Protein AF-A0A965PC62-F1 (afdb_monomer)

Radius of gyration: 11.95 Å; Cα contacts (8 Å, |Δi|>4): 42; chains: 1; bounding box: 22×30×29 Å

pLDDT: mean 92.8, std 8.86, range [55.59, 98.5]

Foldseek 3Di:
DQDPVNVVLVVLVVLLVQLVCVVVVNADPDDGSLNVLCVVVVDPDPDSVRSSVVSQVVCVVVVSHD

Sequence (66 aa):
MITGGNIERFRLITLRAALKLEIAGMHRRGRSAATIIREILGTQTRGRTKLLAEFDARLREAGILE

Solvent-accessible surface area (backbone atoms only — not comparable to full-atom values): 3988 Å² total; per-residue (Å²): 133,86,48,75,71,52,51,55,53,49,52,54,52,49,43,53,52,47,36,54,37,40,70,73,66,53,68,72,93,71,88,52,48,61,58,54,50,29,63,77,68,74,50,84,66,75,57,65,70,56,37,49,54,54,50,53,49,53,33,37,77,68,67,74,43,134

Secondary structure (DSSP, 8-state):
---HHHHHHHHHHHHHHHHHHHHTT-PPSSS-HHHHHHHHHT----SHHHHHHHHHHHHHHTTS--

Mean predicted aligned error: 3.55 Å

Structure (mmCIF, N/CA/C/O backbone):
data_AF-A0A965PC62-F1
#
_entry.id   AF-A0A965PC62-F1
#
loop_
_atom_site.group_PDB
_atom_site.id
_atom_site.type_symbol
_atom_site.label_atom_id
_atom_site.label_alt_id
_atom_site.label_comp_id
_atom_site.label_asym_id
_atom_site.label_entity_id
_atom_site.label_seq_id
_atom_site.pdbx_PDB_ins_code
_atom_site.Cartn_x
_atom_site.Cartn_y
_atom_site.Cartn_z
_atom_site.occupancy
_atom_site.B_iso_or_equiv
_atom_site.auth_seq_id
_atom_site.auth_comp_id
_atom_site.auth_asym_id
_atom_site.auth_atom_id
_atom_site.pdbx_PDB_model_num
ATOM 1 N N . MET A 1 1 ? 7.335 -15.310 -20.244 1.00 55.59 1 MET A N 1
ATOM 2 C CA . MET A 1 1 ? 6.024 -14.767 -20.664 1.00 55.59 1 MET A CA 1
ATOM 3 C C . MET A 1 1 ? 5.326 -14.228 -19.423 1.00 55.59 1 MET A C 1
ATOM 5 O O . MET A 1 1 ? 5.195 -14.972 -18.459 1.00 55.59 1 MET A O 1
ATOM 9 N N . ILE A 1 2 ? 4.967 -12.944 -19.388 1.00 57.94 2 ILE A N 1
ATOM 10 C CA . ILE A 1 2 ? 4.217 -12.381 -18.255 1.00 57.94 2 ILE A CA 1
ATOM 11 C C . ILE A 1 2 ? 2.739 -12.727 -18.482 1.00 57.94 2 ILE A C 1
ATOM 13 O O . ILE A 1 2 ? 2.145 -12.256 -19.445 1.00 57.94 2 ILE A O 1
ATOM 17 N N . THR A 1 3 ? 2.163 -13.592 -17.647 1.00 72.38 3 THR A N 1
ATOM 18 C CA . THR A 1 3 ? 0.725 -13.907 -17.671 1.00 72.38 3 THR A CA 1
ATOM 19 C C . THR A 1 3 ? -0.073 -12.782 -16.998 1.00 72.38 3 THR A C 1
ATOM 21 O O . THR A 1 3 ? 0.482 -12.020 -16.208 1.00 72.38 3 THR A O 1
ATOM 24 N N . GLY A 1 4 ? -1.378 -12.659 -17.271 1.00 71.88 4 GLY A N 1
ATOM 25 C CA . GLY A 1 4 ? -2.212 -11.584 -16.701 1.00 71.88 4 GLY A CA 1
ATOM 26 C C . GLY A 1 4 ? -2.177 -11.510 -15.166 1.00 71.88 4 GLY A C 1
ATOM 27 O O . GLY A 1 4 ? -2.066 -10.421 -14.607 1.00 71.88 4 GLY A O 1
ATOM 28 N N . GLY A 1 5 ? -2.152 -12.663 -14.485 1.00 71.06 5 GLY A N 1
ATOM 29 C CA . GLY A 1 5 ? -1.992 -12.728 -13.026 1.00 71.06 5 GLY A CA 1
ATOM 30 C C . GLY A 1 5 ? -0.638 -12.199 -12.536 1.00 71.06 5 GLY A C 1
ATOM 31 O O . GLY A 1 5 ? -0.567 -11.539 -11.501 1.00 71.06 5 GLY A O 1
ATOM 32 N N . ASN A 1 6 ? 0.430 -12.392 -13.317 1.00 82.56 6 ASN A N 1
ATOM 33 C CA . ASN A 1 6 ? 1.740 -11.827 -12.997 1.00 82.56 6 ASN A CA 1
ATOM 34 C C . ASN A 1 6 ? 1.732 -10.298 -13.134 1.00 82.56 6 ASN A C 1
ATOM 36 O O . ASN A 1 6 ? 2.332 -9.622 -12.303 1.00 82.56 6 ASN A O 1
ATOM 40 N N . ILE A 1 7 ? 1.029 -9.739 -14.130 1.00 88.56 7 ILE A N 1
ATOM 41 C CA . ILE A 1 7 ? 0.933 -8.280 -14.327 1.00 88.56 7 ILE A CA 1
ATOM 42 C C . ILE A 1 7 ? 0.308 -7.611 -13.103 1.00 88.56 7 ILE A C 1
ATOM 44 O O . ILE A 1 7 ? 0.862 -6.636 -12.596 1.00 88.56 7 ILE A O 1
ATOM 48 N N . GLU A 1 8 ? -0.820 -8.129 -12.617 1.00 90.12 8 GLU A N 1
ATOM 49 C CA . GLU A 1 8 ? -1.509 -7.519 -11.477 1.00 90.12 8 GLU A CA 1
ATOM 50 C C . GLU A 1 8 ? -0.678 -7.623 -10.196 1.00 90.12 8 GLU A C 1
ATOM 52 O O . GLU A 1 8 ? -0.516 -6.644 -9.468 1.00 90.12 8 GLU A O 1
ATOM 57 N N . ARG A 1 9 ? -0.021 -8.768 -9.985 1.00 91.88 9 ARG A N 1
ATOM 58 C CA . ARG A 1 9 ? 0.935 -8.943 -8.888 1.00 91.88 9 ARG A CA 1
ATOM 59 C C . ARG A 1 9 ? 2.043 -7.888 -8.924 1.00 91.88 9 ARG A C 1
ATOM 61 O O . ARG A 1 9 ? 2.316 -7.245 -7.911 1.00 91.88 9 ARG A O 1
ATOM 68 N N . PHE A 1 10 ? 2.658 -7.676 -10.089 1.00 93.31 10 PHE A N 1
ATOM 69 C CA . PHE A 1 10 ? 3.694 -6.656 -10.250 1.00 93.31 10 PHE A CA 1
ATOM 70 C C . PHE A 1 10 ? 3.153 -5.247 -10.003 1.00 93.31 10 PHE A C 1
ATOM 72 O O . PHE A 1 10 ? 3.794 -4.482 -9.287 1.00 93.31 10 PHE A O 1
ATOM 79 N N . ARG A 1 11 ? 1.960 -4.913 -10.511 1.00 94.38 11 ARG A N 1
ATOM 80 C CA . ARG A 1 11 ? 1.316 -3.610 -10.269 1.00 94.38 11 ARG A CA 1
ATOM 81 C C . ARG A 1 11 ? 1.133 -3.325 -8.784 1.00 94.38 11 ARG A C 1
ATOM 83 O O . ARG A 1 11 ? 1.483 -2.237 -8.325 1.00 94.38 11 ARG A O 1
ATOM 90 N N . LEU A 1 12 ? 0.636 -4.301 -8.032 1.00 95.69 12 LEU A N 1
ATOM 91 C CA . LEU A 1 12 ? 0.417 -4.174 -6.594 1.00 95.69 12 LEU A CA 1
ATOM 92 C C . LEU A 1 12 ? 1.737 -4.000 -5.825 1.00 95.69 12 LEU A C 1
ATOM 94 O O . LEU A 1 12 ? 1.842 -3.124 -4.963 1.00 95.69 12 LEU A O 1
ATOM 98 N N . ILE A 1 13 ? 2.780 -4.752 -6.190 1.00 96.25 13 ILE A N 1
ATOM 99 C CA . ILE A 1 13 ? 4.129 -4.592 -5.619 1.00 96.25 13 ILE A CA 1
ATOM 100 C C . ILE A 1 13 ? 4.703 -3.204 -5.939 1.00 96.25 13 ILE A C 1
ATOM 102 O O . ILE A 1 13 ? 5.270 -2.545 -5.063 1.00 96.25 13 ILE A O 1
ATOM 106 N N . THR A 1 14 ? 4.535 -2.720 -7.171 1.00 96.12 14 THR A N 1
ATOM 107 C CA . THR A 1 14 ? 4.986 -1.383 -7.571 1.00 96.12 14 THR A CA 1
ATOM 108 C C . THR A 1 14 ? 4.246 -0.290 -6.802 1.00 96.12 14 THR A C 1
ATOM 110 O O . THR A 1 14 ? 4.880 0.651 -6.327 1.00 96.12 14 THR A O 1
ATOM 113 N N . LEU A 1 15 ? 2.930 -0.420 -6.607 1.00 96.75 15 LEU A N 1
ATOM 114 C CA . LEU A 1 15 ? 2.150 0.513 -5.790 1.00 96.75 15 LEU A CA 1
ATOM 115 C C . LEU A 1 15 ? 2.630 0.539 -4.339 1.00 96.75 15 LEU A C 1
ATOM 117 O O . LEU A 1 15 ? 2.776 1.616 -3.759 1.00 96.75 15 LEU A O 1
ATOM 121 N N . ARG A 1 16 ? 2.949 -0.629 -3.772 1.00 97.69 16 ARG A N 1
ATOM 122 C CA . ARG A 1 16 ? 3.530 -0.732 -2.431 1.00 97.69 16 ARG A CA 1
ATOM 123 C C . ARG A 1 16 ? 4.851 0.030 -2.340 1.00 97.69 16 ARG A C 1
ATOM 125 O O . ARG A 1 16 ? 5.055 0.802 -1.404 1.00 97.69 16 ARG A O 1
ATOM 132 N N . ALA A 1 17 ? 5.748 -0.170 -3.304 1.00 97.44 17 ALA A N 1
ATOM 133 C CA . ALA A 1 17 ? 7.020 0.546 -3.355 1.00 97.44 17 ALA A CA 1
ATOM 134 C C . ALA A 1 17 ? 6.809 2.062 -3.497 1.00 97.44 17 ALA A C 1
ATOM 136 O O . ALA A 1 17 ? 7.415 2.837 -2.760 1.00 97.44 17 ALA A O 1
ATOM 137 N N . ALA A 1 18 ? 5.888 2.491 -4.362 1.00 97.44 18 ALA A N 1
ATOM 138 C CA . ALA A 1 18 ? 5.546 3.900 -4.528 1.00 97.44 18 ALA A CA 1
ATOM 139 C C . ALA A 1 18 ? 5.001 4.528 -3.232 1.00 97.44 18 ALA A C 1
ATOM 141 O O . ALA A 1 18 ? 5.381 5.645 -2.888 1.00 97.44 18 ALA A O 1
ATOM 142 N N . LEU A 1 19 ? 4.177 3.807 -2.464 1.00 97.69 19 LEU A N 1
ATOM 143 C CA . LEU A 1 19 ? 3.705 4.285 -1.162 1.00 97.69 19 LEU A CA 1
ATOM 144 C C . LEU A 1 19 ? 4.855 4.448 -0.155 1.00 97.69 19 LEU A C 1
ATOM 146 O O . LEU A 1 19 ? 4.870 5.425 0.594 1.00 97.69 19 LEU A O 1
ATOM 150 N N . LYS A 1 20 ? 5.840 3.540 -0.154 1.00 98.00 20 LYS A N 1
ATOM 151 C CA . LYS A 1 20 ? 7.052 3.683 0.674 1.00 98.00 20 LYS A CA 1
ATOM 152 C C . LYS A 1 20 ? 7.857 4.927 0.301 1.00 98.00 20 LYS A C 1
ATOM 154 O O . LYS A 1 20 ? 8.308 5.639 1.194 1.00 98.00 20 LYS A O 1
ATOM 159 N N . LEU A 1 21 ? 7.990 5.215 -0.994 1.00 97.69 21 LEU A N 1
ATOM 160 C CA . LEU A 1 21 ? 8.644 6.437 -1.466 1.00 97.69 21 LEU A CA 1
ATOM 161 C C . LEU A 1 21 ? 7.900 7.687 -0.976 1.00 97.69 21 LEU A C 1
ATOM 163 O O . LEU A 1 21 ? 8.525 8.598 -0.439 1.00 97.69 21 LEU A O 1
ATOM 167 N N . GLU A 1 22 ? 6.566 7.704 -1.052 1.00 96.75 22 GLU A N 1
ATOM 168 C CA . GLU A 1 22 ? 5.777 8.824 -0.526 1.00 96.75 22 GLU A CA 1
ATOM 169 C C . GLU A 1 22 ? 5.918 9.012 0.987 1.00 96.75 22 GLU A C 1
ATOM 171 O O . GLU A 1 22 ? 5.893 10.145 1.460 1.00 96.75 22 GLU A O 1
ATOM 176 N N . ILE A 1 23 ? 6.040 7.930 1.761 1.00 97.12 23 ILE A N 1
ATOM 177 C CA . ILE A 1 23 ? 6.299 8.013 3.208 1.00 97.12 23 ILE A CA 1
ATOM 178 C C . ILE A 1 23 ? 7.654 8.676 3.474 1.00 97.12 23 ILE A C 1
ATOM 180 O O . ILE A 1 23 ? 7.766 9.472 4.401 1.00 97.12 23 ILE A O 1
ATOM 184 N N . ALA A 1 24 ? 8.651 8.404 2.633 1.00 97.62 24 ALA A N 1
ATOM 185 C CA . ALA A 1 24 ? 9.966 9.034 2.690 1.00 97.62 24 ALA A CA 1
ATOM 186 C C . ALA A 1 24 ? 9.998 10.466 2.105 1.00 97.62 24 ALA A C 1
ATOM 188 O O . ALA A 1 24 ? 11.073 11.036 1.949 1.00 97.62 24 ALA A O 1
ATOM 189 N N . GLY A 1 25 ? 8.845 11.053 1.755 1.00 96.31 25 GLY A N 1
ATOM 190 C CA . GLY A 1 25 ? 8.743 12.405 1.191 1.00 96.31 25 GLY A CA 1
ATOM 191 C C . GLY A 1 25 ? 8.991 12.491 -0.319 1.00 96.31 25 GLY A C 1
ATOM 192 O O . GLY A 1 25 ? 8.910 13.572 -0.901 1.00 96.31 25 GLY A O 1
ATOM 193 N N . MET A 1 26 ? 9.243 11.363 -0.987 1.00 95.69 26 MET A N 1
ATOM 194 C CA . MET A 1 26 ? 9.422 11.300 -2.438 1.00 95.69 26 MET A CA 1
ATOM 195 C C . MET A 1 26 ? 8.062 11.181 -3.127 1.00 95.69 26 MET A C 1
ATOM 197 O O . MET A 1 26 ? 7.589 10.096 -3.472 1.00 95.69 26 MET A O 1
ATOM 201 N N . HIS A 1 27 ? 7.405 12.323 -3.306 1.00 89.19 27 HIS A N 1
ATOM 202 C CA . HIS A 1 27 ? 6.103 12.398 -3.961 1.00 89.19 27 HIS A CA 1
ATOM 203 C C . HIS A 1 27 ? 6.235 12.504 -5.481 1.00 89.19 27 HIS A C 1
ATOM 205 O O . HIS A 1 27 ? 7.051 13.262 -6.006 1.00 89.19 27 HIS A O 1
ATOM 211 N N . ARG A 1 28 ? 5.373 11.788 -6.208 1.00 85.19 28 ARG A N 1
ATOM 212 C CA . ARG A 1 28 ? 5.227 11.991 -7.653 1.00 85.19 28 ARG A CA 1
ATOM 213 C C . ARG A 1 28 ? 4.345 13.205 -7.942 1.00 85.19 28 ARG A C 1
ATOM 215 O O . ARG A 1 28 ? 3.450 13.532 -7.165 1.00 85.19 28 ARG A O 1
ATOM 222 N N . ARG A 1 29 ? 4.517 13.811 -9.118 1.00 85.88 29 ARG A N 1
ATOM 223 C CA . ARG A 1 29 ? 3.539 14.769 -9.654 1.00 85.88 29 ARG A CA 1
ATOM 224 C C . ARG A 1 29 ? 2.270 14.009 -10.073 1.00 85.88 29 ARG A C 1
ATOM 226 O O . ARG A 1 29 ? 2.355 13.006 -10.784 1.00 85.88 29 ARG A O 1
ATOM 233 N N . GLY A 1 30 ? 1.104 14.466 -9.613 1.00 88.69 30 GLY A N 1
ATOM 234 C CA . GLY A 1 30 ? -0.202 13.857 -9.895 1.00 88.69 30 GLY A CA 1
ATOM 235 C C . GLY A 1 30 ? -0.770 13.007 -8.749 1.00 88.69 30 GLY A C 1
ATOM 236 O O . GLY A 1 30 ? -0.472 13.226 -7.578 1.00 88.69 30 GLY A O 1
ATOM 237 N N . ARG A 1 31 ? -1.642 12.048 -9.088 1.00 91.81 31 ARG A N 1
ATOM 238 C CA . ARG A 1 31 ? -2.426 11.265 -8.114 1.00 91.81 31 ARG A CA 1
ATOM 239 C C . ARG A 1 31 ? -1.543 10.399 -7.209 1.00 91.81 31 ARG A C 1
ATOM 241 O O . ARG A 1 31 ? -0.832 9.538 -7.717 1.00 91.81 31 ARG A O 1
ATOM 248 N N . SER A 1 32 ? -1.630 10.560 -5.893 1.00 95.06 32 SER A N 1
ATOM 249 C CA . SER A 1 32 ? -0.779 9.812 -4.956 1.00 95.06 32 SER A CA 1
ATOM 250 C C . SER A 1 32 ? -1.010 8.291 -5.006 1.00 95.06 32 SER A C 1
ATOM 252 O O . SER A 1 32 ? -2.135 7.833 -5.230 1.00 95.06 32 SER A O 1
ATOM 254 N N . ALA A 1 33 ? 0.040 7.505 -4.767 1.00 96.81 33 ALA A N 1
AT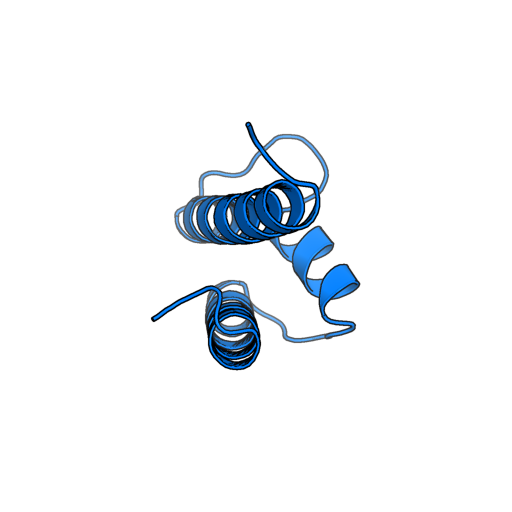OM 255 C CA . ALA A 1 33 ? -0.042 6.060 -4.564 1.00 96.81 33 ALA A CA 1
ATOM 256 C C . ALA A 1 33 ? -0.973 5.731 -3.391 1.00 96.81 33 ALA A C 1
ATOM 258 O O . ALA A 1 33 ? -1.773 4.804 -3.483 1.00 96.81 33 ALA A O 1
ATOM 259 N N . ALA A 1 34 ? -0.949 6.546 -2.329 1.00 97.12 34 ALA A N 1
ATOM 260 C CA . ALA A 1 34 ? -1.876 6.410 -1.211 1.00 97.12 34 ALA A CA 1
ATOM 261 C C . ALA A 1 34 ? -3.349 6.527 -1.647 1.00 97.12 34 ALA A C 1
ATOM 263 O O . ALA A 1 34 ? -4.184 5.761 -1.180 1.00 97.12 34 ALA A O 1
ATOM 264 N N . THR A 1 35 ? -3.681 7.461 -2.542 1.00 96.56 35 THR A N 1
ATOM 265 C CA . THR A 1 35 ? -5.043 7.610 -3.085 1.00 96.56 35 THR A CA 1
ATOM 266 C C . THR A 1 35 ? -5.452 6.376 -3.886 1.00 96.56 35 THR A C 1
ATOM 268 O O . THR A 1 35 ? -6.533 5.845 -3.667 1.00 96.56 35 THR A O 1
ATOM 271 N N . ILE A 1 36 ? -4.572 5.887 -4.763 1.00 96.69 36 ILE A N 1
ATOM 272 C CA . ILE A 1 36 ? -4.849 4.706 -5.592 1.00 96.69 36 ILE A CA 1
ATOM 273 C C . ILE A 1 36 ? -5.072 3.468 -4.714 1.00 96.69 36 ILE A C 1
ATOM 275 O O . ILE A 1 36 ? -6.038 2.740 -4.908 1.00 96.69 36 ILE A O 1
ATOM 279 N N . ILE A 1 37 ? -4.219 3.256 -3.710 1.00 97.38 37 ILE A N 1
ATOM 280 C CA . ILE A 1 37 ? -4.338 2.114 -2.795 1.00 97.38 37 ILE A CA 1
ATOM 281 C C . ILE A 1 37 ? -5.640 2.183 -1.989 1.00 97.38 37 ILE A C 1
ATOM 283 O O . ILE A 1 37 ? -6.287 1.158 -1.807 1.00 97.38 37 ILE A O 1
ATOM 287 N N . ARG A 1 38 ? -6.073 3.370 -1.543 1.00 97.88 38 ARG A N 1
ATOM 288 C CA . ARG A 1 38 ? -7.358 3.517 -0.833 1.00 97.88 38 ARG A CA 1
ATOM 289 C C . ARG A 1 38 ? -8.542 3.069 -1.666 1.00 97.88 38 ARG A C 1
ATOM 291 O O . ARG A 1 38 ? -9.440 2.432 -1.136 1.00 97.88 38 ARG A O 1
ATOM 298 N N . GLU A 1 39 ? -8.532 3.411 -2.946 1.00 96.81 39 GLU A N 1
ATOM 299 C CA . GLU A 1 39 ? -9.595 3.034 -3.873 1.00 96.81 39 GLU A CA 1
ATOM 300 C C . GLU A 1 39 ? -9.583 1.539 -4.153 1.00 96.81 39 GLU A C 1
ATOM 302 O O . GLU A 1 39 ? -10.636 0.917 -4.103 1.00 96.81 39 GLU A O 1
ATOM 307 N N . ILE A 1 40 ? -8.396 0.956 -4.360 1.00 95.12 40 ILE A N 1
ATOM 308 C CA . ILE A 1 40 ? -8.238 -0.495 -4.532 1.00 95.12 40 ILE A CA 1
ATOM 309 C C . ILE A 1 40 ? -8.753 -1.250 -3.300 1.00 95.12 40 ILE A C 1
ATOM 311 O O . ILE A 1 40 ? -9.434 -2.2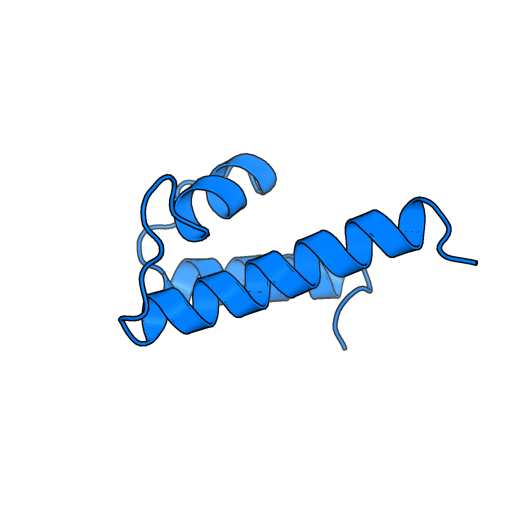60 -3.438 1.00 95.12 40 ILE A O 1
ATOM 315 N N . LEU A 1 41 ? -8.442 -0.764 -2.096 1.00 96.06 41 LEU A N 1
ATOM 316 C CA . LEU A 1 41 ? -8.844 -1.405 -0.843 1.00 96.06 41 LEU A CA 1
ATOM 317 C C . LEU A 1 41 ? -10.261 -1.037 -0.375 1.00 96.06 41 LEU A C 1
ATOM 319 O O . LEU A 1 41 ? -10.755 -1.647 0.569 1.00 96.06 41 LEU A O 1
ATOM 323 N N . GLY A 1 42 ? -10.891 -0.015 -0.960 1.00 97.00 42 GLY A N 1
ATOM 324 C CA . GLY A 1 42 ? -12.139 0.560 -0.445 1.00 97.00 42 GLY A CA 1
ATOM 325 C C . GLY A 1 42 ? -12.016 1.146 0.971 1.00 97.00 42 GLY A C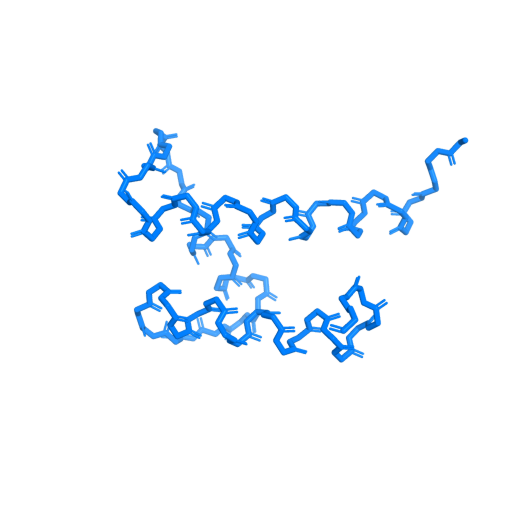 1
ATOM 326 O O . GLY A 1 42 ? -13.002 1.199 1.703 1.00 97.00 42 GLY A O 1
ATOM 327 N N . THR A 1 43 ? -10.816 1.570 1.386 1.00 96.81 43 THR A N 1
ATOM 328 C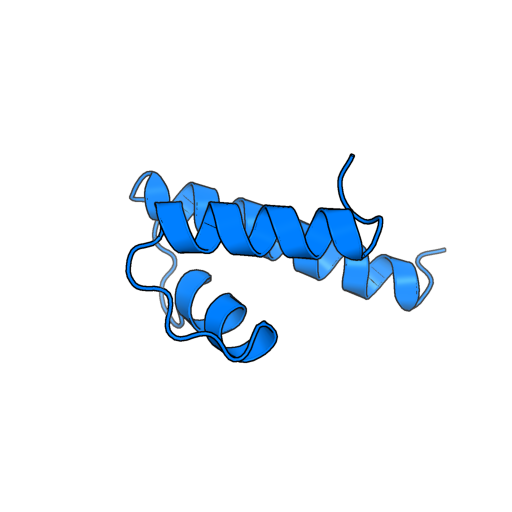 CA . THR A 1 43 ? -10.509 1.936 2.781 1.00 96.81 43 THR A CA 1
ATOM 329 C C . THR A 1 43 ? -10.369 3.442 3.004 1.00 96.81 43 THR A C 1
ATOM 331 O O . THR A 1 43 ? -9.887 4.195 2.154 1.00 96.81 43 THR A O 1
ATOM 334 N N . GLN A 1 44 ? -10.720 3.888 4.212 1.00 95.81 44 GLN A N 1
ATOM 335 C CA . GLN A 1 44 ? -10.566 5.275 4.668 1.00 95.81 44 GLN A CA 1
ATOM 336 C C . GLN A 1 44 ? -9.342 5.480 5.586 1.00 95.81 44 GL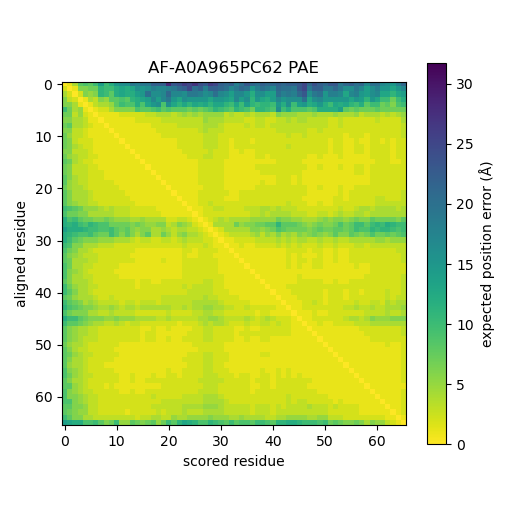N A C 1
ATOM 338 O O . GLN A 1 44 ? -9.152 6.569 6.130 1.00 95.81 44 GLN A O 1
ATOM 343 N N . THR A 1 45 ? -8.472 4.473 5.749 1.00 97.12 45 THR A N 1
ATOM 344 C CA . THR A 1 45 ? -7.344 4.453 6.710 1.00 97.12 45 THR A CA 1
ATOM 345 C C . THR A 1 45 ? -6.400 5.642 6.619 1.00 97.12 45 THR A C 1
ATOM 347 O O . THR A 1 45 ? -5.508 5.701 5.772 1.00 97.12 45 THR A O 1
ATOM 350 N N . ARG A 1 46 ? -6.563 6.636 7.487 1.00 92.62 46 ARG A N 1
ATOM 351 C CA . ARG A 1 46 ? -5.757 7.864 7.445 1.00 92.62 46 ARG A CA 1
ATOM 352 C C . ARG A 1 46 ? -4.295 7.594 7.824 1.00 92.62 46 ARG A C 1
ATOM 354 O O . ARG A 1 46 ? -4.000 6.789 8.702 1.00 92.62 46 ARG A O 1
ATOM 361 N N . GLY 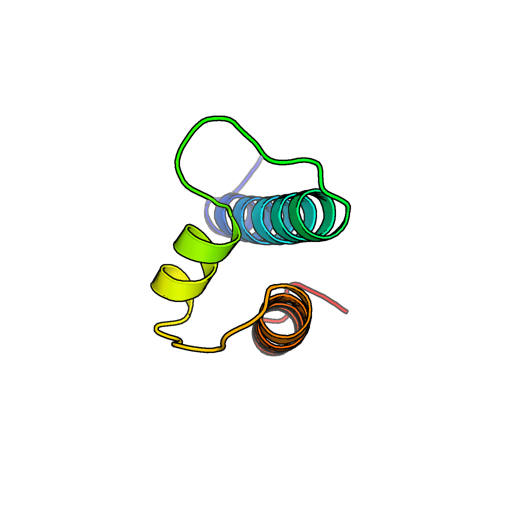A 1 47 ? -3.386 8.327 7.182 1.00 96.12 47 GLY A N 1
ATOM 362 C CA . GLY A 1 47 ? -1.940 8.203 7.390 1.00 96.12 47 GLY A CA 1
ATOM 363 C C . GLY A 1 47 ? -1.300 7.139 6.495 1.00 96.12 47 GLY A C 1
ATOM 364 O O . GLY A 1 47 ? -1.799 6.024 6.366 1.00 96.12 47 GLY A O 1
ATOM 365 N N . ARG A 1 48 ? -0.182 7.493 5.851 1.00 96.56 48 ARG A N 1
ATOM 366 C CA . ARG A 1 48 ? 0.471 6.633 4.850 1.00 96.56 48 ARG A CA 1
ATOM 367 C C . ARG A 1 48 ? 1.112 5.386 5.463 1.00 96.56 48 ARG A C 1
ATOM 369 O O . ARG A 1 48 ? 0.995 4.318 4.882 1.00 96.56 48 ARG A O 1
ATOM 376 N N . THR A 1 49 ? 1.702 5.492 6.654 1.00 97.94 49 THR A N 1
ATOM 377 C CA . THR A 1 49 ? 2.299 4.345 7.363 1.00 97.94 49 THR A CA 1
ATOM 378 C C . THR A 1 49 ? 1.253 3.300 7.750 1.00 97.94 49 THR A C 1
ATOM 380 O O . THR A 1 49 ? 1.470 2.111 7.545 1.00 97.94 49 THR A O 1
ATOM 383 N N . LYS A 1 50 ? 0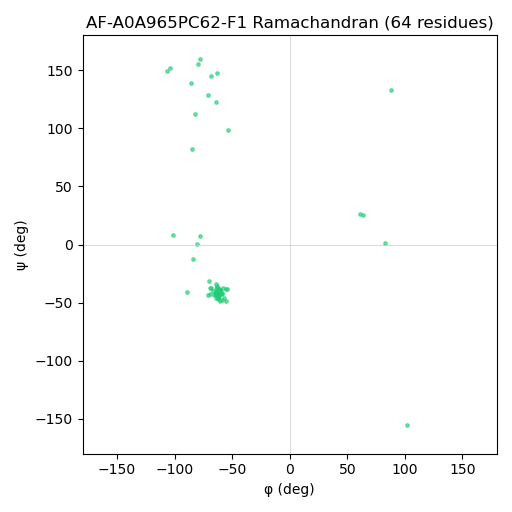.089 3.739 8.250 1.00 98.25 50 LYS A N 1
ATOM 384 C CA . LYS A 1 50 ? -1.030 2.839 8.570 1.00 98.25 50 LYS A CA 1
ATOM 385 C C . LYS A 1 50 ? -1.599 2.188 7.309 1.00 98.25 50 LYS A C 1
ATOM 387 O O . LYS A 1 50 ? -1.809 0.983 7.294 1.00 98.25 50 LYS A O 1
ATOM 392 N N . LEU A 1 51 ? -1.766 2.971 6.240 1.00 98.50 51 LEU A N 1
ATOM 393 C CA . LEU A 1 51 ? -2.212 2.460 4.944 1.00 98.50 51 LEU A CA 1
ATOM 394 C C . LEU A 1 51 ? -1.237 1.425 4.361 1.00 98.50 51 LEU A C 1
ATOM 396 O O . LEU A 1 51 ? -1.678 0.442 3.782 1.00 98.50 51 LEU A O 1
ATOM 400 N N . LEU A 1 52 ? 0.076 1.621 4.528 1.00 98.44 52 LEU A N 1
ATOM 401 C CA . LEU A 1 52 ? 1.083 0.651 4.095 1.00 98.44 52 LEU A CA 1
ATOM 402 C C . LEU A 1 52 ? 0.961 -0.665 4.869 1.00 98.44 52 LEU A C 1
ATOM 404 O O . LEU A 1 52 ? 1.041 -1.721 4.257 1.00 98.44 52 LEU A O 1
ATOM 408 N N . ALA A 1 53 ? 0.745 -0.611 6.185 1.00 98.44 53 ALA A N 1
ATOM 409 C CA . ALA A 1 53 ? 0.561 -1.815 6.995 1.00 98.44 53 ALA A CA 1
ATOM 410 C C . ALA A 1 53 ? -0.701 -2.596 6.589 1.00 98.44 53 ALA A C 1
ATOM 412 O O . ALA A 1 53 ? -0.644 -3.814 6.434 1.00 98.44 53 ALA A O 1
ATOM 413 N N . GLU A 1 54 ? -1.817 -1.897 6.364 1.00 98.25 54 GLU A N 1
ATOM 414 C CA . GLU A 1 54 ? -3.053 -2.503 5.857 1.00 98.25 54 GLU A CA 1
ATOM 415 C C . GLU A 1 54 ? -2.848 -3.113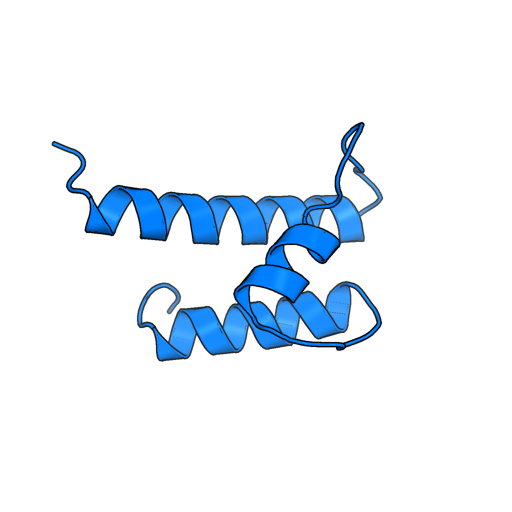 4.468 1.00 98.25 54 GLU A C 1
ATOM 417 O O . GLU A 1 54 ? -3.233 -4.254 4.228 1.00 98.25 54 GLU A O 1
ATOM 422 N N . PHE A 1 55 ? -2.190 -2.390 3.561 1.00 98.25 55 PHE A N 1
ATOM 423 C CA . PHE A 1 55 ? -1.917 -2.898 2.222 1.00 98.25 55 PHE A CA 1
ATOM 424 C C . PHE A 1 55 ? -1.000 -4.126 2.258 1.00 98.25 55 PHE A C 1
ATOM 426 O O . PHE A 1 55 ? -1.290 -5.115 1.594 1.00 98.25 55 PHE A O 1
ATOM 433 N N . ASP A 1 56 ? 0.046 -4.123 3.089 1.00 98.31 56 ASP A N 1
ATOM 434 C CA . ASP A 1 56 ? 0.924 -5.281 3.282 1.00 98.31 56 ASP A CA 1
ATOM 435 C C . ASP A 1 56 ? 0.157 -6.500 3.819 1.00 98.31 56 ASP A C 1
ATOM 437 O O . ASP A 1 56 ? 0.413 -7.616 3.371 1.00 98.31 56 ASP A O 1
ATOM 441 N N . ALA A 1 57 ? -0.800 -6.311 4.736 1.00 97.88 57 ALA A N 1
ATOM 442 C CA . ALA A 1 57 ? -1.662 -7.395 5.213 1.00 97.88 57 ALA A CA 1
ATOM 443 C C . ALA A 1 57 ? -2.503 -7.988 4.073 1.00 97.88 57 ALA A C 1
ATOM 445 O O . ALA A 1 57 ? -2.491 -9.199 3.866 1.00 97.88 57 ALA A O 1
ATOM 446 N N . ARG A 1 58 ? -3.134 -7.136 3.258 1.00 96.75 58 ARG A N 1
ATOM 447 C CA . ARG A 1 58 ? -3.929 -7.567 2.096 1.00 96.75 58 ARG A CA 1
ATOM 448 C C . ARG A 1 58 ? -3.107 -8.314 1.054 1.00 96.75 58 ARG A C 1
ATOM 450 O O . ARG A 1 58 ? -3.577 -9.290 0.478 1.00 96.75 58 ARG A O 1
ATOM 457 N N . LEU A 1 59 ? -1.869 -7.885 0.816 1.00 96.75 59 LEU A N 1
ATOM 458 C CA . LEU A 1 59 ? -0.984 -8.580 -0.115 1.00 96.75 59 LEU A CA 1
ATOM 459 C C . LEU A 1 59 ? -0.518 -9.939 0.425 1.00 96.75 59 LEU A C 1
ATOM 461 O O . LEU A 1 59 ? -0.328 -10.850 -0.376 1.00 96.75 59 LEU A O 1
ATOM 465 N N . ARG A 1 60 ? -0.360 -10.106 1.744 1.00 97.00 60 ARG A N 1
ATOM 466 C CA . ARG A 1 60 ? -0.095 -11.424 2.351 1.00 97.00 60 ARG A CA 1
ATOM 467 C C . ARG A 1 60 ? -1.314 -12.337 2.301 1.00 97.00 60 ARG A C 1
ATOM 469 O O . ARG A 1 60 ? -1.177 -13.486 1.905 1.00 97.00 60 ARG A O 1
ATOM 476 N N . GLU A 1 61 ? -2.503 -11.818 2.613 1.00 96.19 61 GLU A N 1
ATOM 477 C CA . GLU A 1 61 ? -3.774 -12.549 2.457 1.00 96.19 61 GLU A CA 1
ATOM 478 C C . GLU A 1 61 ? -3.953 -13.064 1.020 1.00 96.19 61 GLU A C 1
ATOM 480 O O . GLU A 1 61 ? -4.404 -14.186 0.808 1.00 96.19 61 GLU A O 1
ATOM 485 N N . ALA A 1 62 ? -3.541 -12.269 0.028 1.00 92.25 62 ALA A N 1
ATOM 486 C CA . ALA A 1 62 ? -3.567 -12.636 -1.387 1.00 92.25 62 ALA A CA 1
ATOM 487 C C . ALA A 1 62 ? -2.390 -13.529 -1.839 1.00 92.25 62 ALA A C 1
ATOM 489 O O . ALA A 1 62 ? -2.278 -13.833 -3.028 1.00 92.25 62 ALA A O 1
ATOM 490 N N . GLY A 1 63 ? -1.473 -13.906 -0.939 1.00 94.75 63 GLY A N 1
ATOM 491 C CA . GLY A 1 63 ? -0.284 -14.701 -1.258 1.00 94.75 63 GLY A CA 1
AT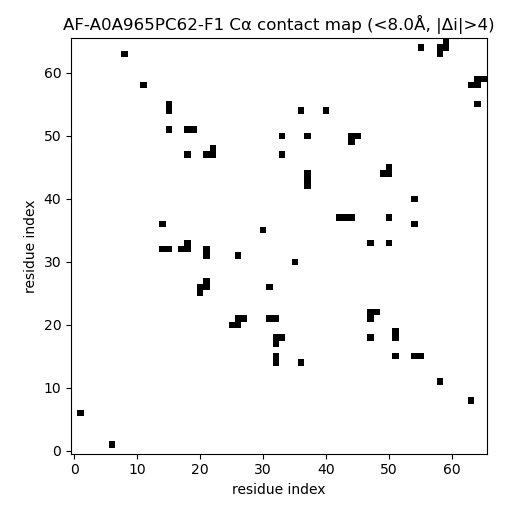OM 492 C C . GLY A 1 63 ? 0.696 -14.002 -2.208 1.00 94.75 63 GLY A C 1
ATOM 493 O O . GLY A 1 63 ? 1.399 -14.662 -2.970 1.00 94.75 63 GLY A O 1
ATOM 494 N N . ILE A 1 64 ? 0.710 -12.666 -2.243 1.00 93.12 64 ILE A N 1
ATOM 495 C CA . ILE A 1 64 ? 1.613 -11.847 -3.070 1.00 93.12 64 ILE A CA 1
ATOM 496 C C . ILE A 1 64 ? 2.913 -11.538 -2.328 1.00 93.12 64 ILE A C 1
ATOM 498 O O . ILE A 1 64 ? 3.979 -11.548 -2.945 1.00 93.12 64 ILE A O 1
ATOM 502 N N . LEU A 1 65 ? 2.811 -11.239 -1.033 1.00 90.81 65 LEU A N 1
ATOM 503 C CA . LEU A 1 65 ? 3.948 -11.068 -0.133 1.00 90.81 65 LEU A CA 1
ATOM 504 C C . LEU A 1 65 ? 4.104 -12.299 0.760 1.00 90.81 65 LEU A C 1
ATOM 506 O O . LEU A 1 65 ? 3.111 -12.951 1.080 1.00 90.81 65 LEU A O 1
ATOM 510 N N . GLU A 1 66 ? 5.346 -12.547 1.170 1.00 80.88 66 GLU A N 1
ATOM 511 C CA . GLU A 1 66 ? 5.710 -13.502 2.224 1.00 80.88 66 GLU A CA 1
ATOM 512 C C . GLU A 1 66 ? 5.439 -12.936 3.635 1.00 80.88 66 GLU A C 1
ATOM 514 O O . GLU A 1 66 ? 5.505 -11.690 3.845 1.00 80.88 66 GLU A O 1
#